Protein AF-A0A1M6AFE8-F1 (afdb_monomer)

Mean predicted aligned error: 7.97 Å

Structure (mmCIF, N/CA/C/O backbone):
data_AF-A0A1M6AFE8-F1
#
_entry.id   AF-A0A1M6AFE8-F1
#
loop_
_atom_site.group_PDB
_atom_site.id
_atom_site.type_symbol
_atom_site.label_atom_id
_atom_site.label_alt_id
_atom_site.label_comp_id
_atom_site.label_asym_id
_atom_site.label_entity_id
_atom_site.label_seq_id
_atom_site.pdbx_PDB_ins_code
_atom_site.Cartn_x
_atom_site.Cartn_y
_atom_site.Cartn_z
_atom_site.occupancy
_atom_site.B_iso_or_equiv
_atom_site.auth_seq_id
_atom_site.auth_comp_id
_atom_site.auth_asym_id
_atom_site.auth_atom_id
_atom_site.pdbx_PDB_model_num
ATOM 1 N N . MET A 1 1 ? -37.118 0.319 60.648 1.00 42.59 1 MET A N 1
ATOM 2 C CA . MET A 1 1 ? -35.672 0.199 60.339 1.00 42.59 1 MET A CA 1
ATOM 3 C C . MET A 1 1 ? -35.499 0.005 58.841 1.00 42.59 1 MET A C 1
ATOM 5 O O . MET A 1 1 ? -35.731 -1.090 58.353 1.00 42.59 1 MET A O 1
ATOM 9 N N . TRP A 1 2 ? -35.153 1.056 58.098 1.00 57.31 2 TRP A N 1
ATOM 10 C CA . TRP A 1 2 ? -34.863 0.962 56.662 1.00 57.31 2 TRP A CA 1
ATOM 11 C C . TRP A 1 2 ? -33.355 1.117 56.459 1.00 57.31 2 TRP A C 1
ATOM 13 O O . TRP A 1 2 ? -32.793 2.176 56.737 1.00 57.31 2 TRP A O 1
ATOM 23 N N . LYS A 1 3 ? -32.680 0.043 56.031 1.00 59.50 3 LYS A N 1
ATOM 24 C CA . LYS A 1 3 ? -31.259 0.081 55.667 1.00 59.50 3 LYS A CA 1
ATOM 25 C C . LYS A 1 3 ? -31.124 0.874 54.366 1.00 59.50 3 LYS A C 1
ATOM 27 O O . LYS A 1 3 ? -31.539 0.404 53.311 1.00 59.50 3 LYS A O 1
ATOM 32 N N . LYS A 1 4 ? -30.550 2.078 54.445 1.00 61.56 4 LYS A N 1
ATOM 33 C CA . LYS A 1 4 ? -30.118 2.844 53.270 1.00 61.56 4 LYS A CA 1
ATOM 34 C C . LYS A 1 4 ? -29.097 2.008 52.498 1.00 61.56 4 LYS A C 1
ATOM 36 O O . LYS A 1 4 ? -27.994 1.769 52.982 1.00 61.56 4 LYS A O 1
ATOM 41 N N . ILE A 1 5 ? -29.489 1.568 51.308 1.00 63.12 5 ILE A N 1
ATOM 42 C CA . ILE A 1 5 ? -28.596 0.975 50.318 1.00 63.12 5 ILE A CA 1
ATOM 43 C C . ILE A 1 5 ? -27.608 2.074 49.929 1.00 63.12 5 ILE A C 1
ATOM 45 O O . ILE A 1 5 ? -27.985 3.086 49.338 1.00 63.12 5 ILE A O 1
ATOM 49 N N . ILE A 1 6 ? -26.351 1.913 50.331 1.00 62.84 6 ILE A N 1
ATOM 50 C CA . ILE A 1 6 ? -25.254 2.785 49.923 1.00 62.84 6 ILE A CA 1
ATOM 51 C C . ILE A 1 6 ? -25.155 2.668 48.397 1.00 62.84 6 ILE A C 1
ATOM 53 O O . ILE A 1 6 ? -24.728 1.639 47.877 1.00 62.84 6 ILE A O 1
ATOM 57 N N . ARG A 1 7 ? -25.594 3.701 47.667 1.00 62.06 7 ARG A N 1
ATOM 58 C CA . ARG A 1 7 ? -25.403 3.814 46.214 1.00 62.06 7 ARG A CA 1
ATOM 59 C C . ARG A 1 7 ? -23.905 3.992 45.961 1.00 62.06 7 ARG A C 1
ATOM 61 O O . ARG A 1 7 ? -23.375 5.097 46.022 1.00 62.06 7 ARG A O 1
ATOM 68 N N . SER A 1 8 ? -23.210 2.879 45.750 1.00 59.91 8 SER A N 1
ATOM 69 C CA . SER A 1 8 ? -21.788 2.868 45.423 1.00 59.91 8 SER A CA 1
ATOM 70 C C . SER A 1 8 ? -21.595 3.363 43.987 1.00 59.91 8 SER A C 1
ATOM 72 O O . SER A 1 8 ? -21.754 2.612 43.033 1.00 59.91 8 SER A O 1
ATOM 74 N N . GLN A 1 9 ? -21.248 4.641 43.830 1.00 65.56 9 GLN A N 1
ATOM 75 C CA . GLN A 1 9 ? -20.835 5.249 42.554 1.00 65.56 9 GLN A CA 1
ATOM 76 C C . GLN A 1 9 ? -19.439 4.771 42.095 1.00 65.56 9 GLN A C 1
ATOM 78 O O . GLN A 1 9 ? -18.996 5.097 40.999 1.00 65.56 9 GLN A O 1
ATOM 83 N N . LYS A 1 10 ? -18.735 3.970 42.912 1.00 66.75 10 LYS A N 1
ATOM 84 C CA . LYS A 1 10 ? -17.322 3.603 42.710 1.00 66.75 10 LYS A CA 1
ATOM 85 C C . LYS A 1 10 ? -17.053 2.679 41.510 1.00 66.75 10 LYS A C 1
ATOM 87 O O . LYS A 1 10 ? -15.894 2.473 41.178 1.00 66.75 10 LYS A O 1
ATOM 92 N N . GLY A 1 11 ? -18.090 2.139 40.867 1.00 78.19 11 GLY A N 1
ATOM 93 C CA . GLY A 1 11 ? -17.968 1.321 39.651 1.00 78.19 11 GLY A CA 1
ATOM 94 C C . GLY A 1 11 ? -18.569 1.955 38.394 1.00 78.19 11 GLY A C 1
ATOM 95 O O . GLY A 1 11 ? -18.377 1.421 37.309 1.00 78.19 11 GLY A O 1
ATOM 96 N N . GLN A 1 12 ? -19.280 3.083 38.511 1.00 85.69 12 GLN A N 1
ATOM 97 C CA . GLN A 1 12 ? -20.013 3.662 37.381 1.00 85.69 12 GLN A CA 1
ATOM 98 C C . GLN A 1 12 ? -19.061 4.142 36.276 1.00 85.69 12 GLN A C 1
ATOM 100 O O . GLN A 1 12 ? -19.239 3.775 35.119 1.00 85.69 12 GLN A O 1
ATOM 105 N N . ALA A 1 13 ? -17.989 4.849 36.646 1.00 87.75 13 ALA A N 1
ATOM 106 C CA . ALA A 1 13 ? -16.971 5.305 35.697 1.00 87.75 13 ALA A CA 1
ATOM 107 C C . ALA A 1 13 ? -16.264 4.144 34.966 1.00 87.75 13 ALA A C 1
ATOM 109 O O . ALA A 1 13 ? -15.895 4.273 33.803 1.00 87.75 13 ALA A O 1
ATOM 110 N N . MET A 1 14 ? -16.105 2.989 35.627 1.00 90.81 14 MET A N 1
ATOM 111 C CA . MET A 1 14 ? -15.513 1.795 35.011 1.00 90.81 14 MET A CA 1
ATOM 112 C C . MET A 1 14 ? -16.426 1.212 33.927 1.00 90.81 14 MET A C 1
ATOM 114 O O . MET A 1 14 ? -15.944 0.806 32.874 1.00 90.81 14 MET A O 1
ATOM 118 N N . VAL A 1 15 ? -17.740 1.200 34.169 1.00 91.00 15 VAL A N 1
ATOM 119 C CA . VAL A 1 15 ? -18.737 0.724 33.199 1.00 91.00 15 VAL A CA 1
ATOM 120 C C . VAL A 1 15 ? -18.870 1.695 32.026 1.00 91.00 15 VAL A C 1
ATOM 122 O O . VAL A 1 15 ? -18.900 1.256 30.882 1.00 91.00 15 VAL A O 1
ATOM 125 N N . GLU A 1 16 ? -18.891 3.004 32.285 1.00 91.69 16 GLU A N 1
ATOM 126 C CA . GLU A 1 16 ? -18.918 4.026 31.229 1.00 91.69 16 GLU A CA 1
ATOM 127 C C . GLU A 1 16 ? -17.695 3.912 30.306 1.00 91.69 16 GLU A C 1
ATOM 129 O O . GLU A 1 16 ? -17.842 3.891 29.084 1.00 91.69 16 GLU A O 1
ATOM 134 N N . LEU A 1 17 ? -16.496 3.736 30.875 1.00 93.50 17 LEU A N 1
ATOM 135 C CA . LEU A 1 17 ? -15.285 3.494 30.092 1.00 93.50 17 LEU A CA 1
ATOM 136 C C . LEU A 1 17 ? -15.370 2.185 29.300 1.00 93.50 17 LEU A C 1
ATOM 138 O O . LEU A 1 17 ? -15.020 2.173 28.125 1.00 93.50 17 LEU A O 1
ATOM 142 N N . ALA A 1 18 ? -15.853 1.097 29.904 1.00 93.94 18 ALA A N 1
ATOM 143 C CA . ALA A 1 18 ? -15.969 -0.196 29.230 1.00 93.94 18 ALA A CA 1
ATOM 144 C C . ALA A 1 18 ? -16.910 -0.159 28.014 1.00 93.94 18 ALA A C 1
ATOM 146 O O . ALA A 1 18 ? -16.690 -0.897 27.058 1.00 93.94 18 ALA A O 1
ATOM 147 N N . LEU A 1 19 ? -17.929 0.707 28.025 1.00 93.88 19 LEU A N 1
ATOM 148 C CA . LEU A 1 19 ? -18.839 0.902 26.893 1.00 93.88 19 LEU A CA 1
ATOM 149 C C . LEU A 1 19 ? -18.242 1.791 25.793 1.00 93.88 19 LEU A C 1
ATOM 151 O O . LEU A 1 19 ? -18.518 1.570 24.616 1.00 93.88 19 LEU A O 1
ATOM 155 N N . LEU A 1 20 ? -17.419 2.779 26.155 1.00 95.81 20 LEU A N 1
ATOM 156 C CA . LEU A 1 20 ? -16.749 3.664 25.193 1.00 95.81 20 LEU A CA 1
ATOM 157 C C . LEU A 1 20 ? -15.496 3.035 24.575 1.00 95.81 20 LEU A C 1
ATOM 159 O O . LEU A 1 20 ? -15.153 3.338 23.432 1.00 95.81 20 LEU A O 1
ATOM 163 N N . LEU A 1 21 ? -14.817 2.154 25.311 1.00 94.56 21 LEU A N 1
ATOM 164 C CA . LEU A 1 21 ? -13.554 1.547 24.903 1.00 94.56 21 LEU A CA 1
ATOM 165 C C . LEU A 1 21 ? -13.633 0.837 23.536 1.00 94.56 21 LEU A C 1
ATOM 167 O O . LEU A 1 21 ? -12.742 1.079 22.727 1.00 94.56 21 LEU A O 1
ATOM 171 N N . PRO A 1 22 ? -14.669 0.040 23.201 1.00 90.81 22 PRO A N 1
ATOM 172 C CA . PRO A 1 22 ? -14.781 -0.583 21.881 1.00 90.81 22 PRO A CA 1
ATOM 173 C C . PRO A 1 22 ? -14.853 0.438 20.741 1.00 90.81 22 PRO A C 1
ATOM 175 O O . PRO A 1 22 ? -14.206 0.255 19.715 1.00 90.81 22 PRO A O 1
ATOM 178 N N . VAL A 1 23 ? -15.592 1.537 20.931 1.00 92.44 23 VAL A N 1
ATOM 179 C CA . VAL A 1 23 ? -15.701 2.617 19.935 1.00 92.44 23 VAL A CA 1
ATOM 180 C C . VAL A 1 23 ? -14.360 3.327 19.774 1.00 92.44 23 VAL A C 1
ATOM 182 O O . VAL A 1 23 ? -13.922 3.585 18.656 1.00 92.44 23 VAL A O 1
ATOM 185 N N . LEU A 1 24 ? -13.671 3.593 20.885 1.00 94.31 24 LEU A N 1
ATOM 186 C CA . LEU A 1 24 ? -12.340 4.186 20.860 1.00 94.31 24 LEU A CA 1
ATOM 187 C C . LEU A 1 24 ? -11.337 3.281 20.126 1.00 94.31 24 LEU A C 1
ATOM 189 O O . LEU A 1 24 ? -10.603 3.760 19.267 1.00 94.31 24 LEU A O 1
ATOM 193 N N . LEU A 1 25 ? -11.339 1.976 20.411 1.00 92.25 25 LEU A N 1
ATOM 194 C CA . LEU A 1 25 ? -10.472 0.999 19.746 1.00 92.25 25 LEU A CA 1
ATOM 195 C C . LEU A 1 25 ? -10.772 0.875 18.249 1.00 92.25 25 LEU A C 1
ATOM 197 O O . LEU A 1 25 ? -9.838 0.749 17.464 1.00 92.25 25 LEU A O 1
ATOM 201 N N . LEU A 1 26 ? -12.042 0.962 17.845 1.00 90.31 26 LEU A N 1
ATOM 202 C CA . LEU A 1 26 ? -12.433 1.005 16.435 1.00 90.31 26 LEU A CA 1
ATOM 203 C C . LEU A 1 26 ? -11.854 2.227 15.719 1.00 90.31 26 LEU A C 1
ATOM 205 O O . LEU A 1 26 ? -11.282 2.092 14.641 1.00 90.31 26 LEU A O 1
ATOM 209 N N . ILE A 1 27 ? -11.966 3.408 16.330 1.00 93.25 27 ILE A N 1
ATOM 210 C CA . ILE A 1 27 ? -11.437 4.650 15.755 1.00 93.25 27 ILE A CA 1
ATOM 211 C C . ILE A 1 27 ? -9.910 4.585 15.659 1.00 93.25 27 ILE A C 1
ATOM 213 O O . ILE A 1 27 ? -9.356 4.869 14.598 1.00 93.25 27 ILE A O 1
ATOM 217 N N . LEU A 1 28 ? -9.221 4.174 16.731 1.00 94.50 28 LEU A N 1
ATOM 218 C CA . LEU A 1 28 ? -7.766 4.008 16.700 1.00 94.50 28 LEU A CA 1
ATOM 219 C C . LEU A 1 28 ? -7.336 2.974 15.658 1.00 94.50 28 LEU A C 1
ATOM 221 O O . LEU A 1 28 ? -6.400 3.231 14.905 1.00 94.50 28 LEU A O 1
ATOM 225 N N . GLY A 1 29 ? -8.023 1.833 15.590 1.00 92.56 29 GLY A N 1
ATOM 226 C CA . GLY A 1 29 ? -7.741 0.800 14.603 1.00 92.56 29 GLY A CA 1
ATOM 227 C C . GLY A 1 29 ? -7.887 1.320 13.176 1.00 92.56 29 GLY A C 1
ATOM 228 O O . GLY A 1 29 ? -6.991 1.119 12.363 1.00 92.56 29 GLY A O 1
ATOM 229 N N . GLY A 1 30 ? -8.961 2.062 12.891 1.00 91.44 30 GLY A N 1
ATOM 230 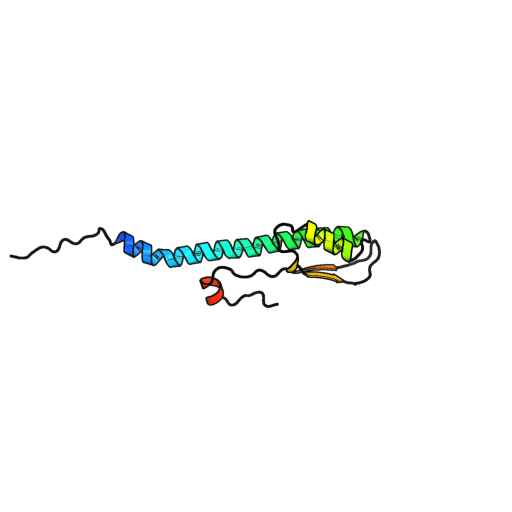C CA . GLY A 1 30 ? -9.180 2.673 11.580 1.00 91.44 30 GLY A CA 1
ATOM 231 C C . GLY A 1 30 ? -8.085 3.669 11.200 1.00 91.44 30 GLY A C 1
ATOM 232 O O . GLY A 1 30 ? -7.613 3.656 10.067 1.00 91.44 30 GLY A O 1
ATOM 233 N N . ILE A 1 31 ? -7.627 4.489 12.152 1.00 95.00 31 ILE A N 1
ATOM 234 C CA . ILE A 1 31 ? -6.518 5.430 11.930 1.00 95.00 31 ILE A CA 1
ATOM 235 C C . ILE A 1 31 ? -5.216 4.681 11.617 1.00 95.00 31 ILE A C 1
ATOM 237 O O . ILE A 1 31 ? -4.493 5.071 10.702 1.00 95.00 31 ILE A O 1
ATOM 241 N N . ILE A 1 32 ? -4.917 3.610 12.358 1.00 94.19 32 ILE A N 1
ATOM 242 C CA . ILE A 1 32 ? -3.711 2.800 12.148 1.00 94.19 32 ILE A CA 1
ATOM 243 C C . ILE A 1 32 ? -3.749 2.132 10.771 1.00 94.19 32 ILE A C 1
ATOM 245 O O . ILE A 1 32 ? -2.774 2.216 10.027 1.00 94.19 32 ILE A O 1
ATOM 249 N N . GLU A 1 33 ? -4.872 1.513 10.415 1.00 92.25 33 GLU A N 1
ATOM 250 C CA . GLU A 1 33 ? -5.027 0.797 9.148 1.00 92.25 33 GLU A CA 1
ATOM 251 C C . GLU A 1 33 ? -4.954 1.751 7.951 1.00 92.25 33 GLU A C 1
ATOM 253 O O . GLU A 1 33 ? -4.197 1.525 7.008 1.00 92.25 33 GLU A O 1
ATOM 258 N N . PHE A 1 34 ? -5.632 2.898 8.039 1.00 92.44 34 PHE A N 1
ATOM 259 C CA . PHE A 1 34 ? -5.506 3.956 7.040 1.00 92.44 34 PHE A CA 1
ATOM 260 C C . PHE A 1 34 ? -4.059 4.444 6.907 1.00 92.44 34 PHE A C 1
ATOM 262 O O . PHE A 1 34 ? -3.569 4.634 5.795 1.00 92.44 34 PHE A O 1
ATOM 269 N N . GLY A 1 35 ? -3.352 4.609 8.028 1.00 94.94 35 GLY A N 1
ATOM 270 C CA . GLY A 1 35 ? -1.941 4.982 8.031 1.00 94.94 35 GLY A CA 1
ATOM 271 C C . GLY A 1 35 ? -1.063 3.980 7.278 1.00 94.94 35 GLY A C 1
ATOM 272 O O . GLY A 1 35 ? -0.185 4.398 6.523 1.00 94.94 35 GLY A O 1
ATOM 273 N N . ARG A 1 36 ? -1.321 2.674 7.423 1.00 93.81 36 ARG A N 1
ATOM 274 C CA . ARG A 1 36 ? -0.599 1.615 6.695 1.00 93.81 36 ARG A CA 1
ATOM 275 C C . ARG A 1 36 ? -0.860 1.676 5.193 1.00 93.81 36 ARG A C 1
ATOM 277 O O . ARG A 1 36 ? 0.097 1.676 4.421 1.00 93.81 36 ARG A O 1
ATOM 284 N N . ILE A 1 37 ? -2.126 1.797 4.792 1.00 93.88 37 ILE A N 1
ATOM 285 C CA . ILE A 1 37 ? -2.523 1.916 3.381 1.00 93.88 37 ILE A CA 1
ATOM 286 C C . ILE A 1 37 ? -1.885 3.161 2.755 1.00 93.88 37 ILE A C 1
ATOM 288 O O . ILE A 1 37 ? -1.259 3.093 1.698 1.00 93.88 37 ILE A O 1
ATOM 292 N N . PHE A 1 38 ? -1.990 4.306 3.432 1.00 96.06 38 PHE A N 1
ATOM 293 C CA . PHE A 1 38 ? -1.443 5.564 2.938 1.00 96.06 38 PHE A CA 1
ATOM 294 C C . PHE A 1 38 ? 0.087 5.538 2.852 1.00 96.06 38 PHE A C 1
ATOM 296 O O . PHE A 1 38 ? 0.661 6.027 1.880 1.00 96.06 38 PHE A O 1
ATOM 303 N N . HIS A 1 39 ? 0.759 4.927 3.830 1.00 96.50 39 HIS A N 1
ATOM 304 C CA . HIS A 1 39 ? 2.202 4.718 3.778 1.00 96.50 39 HIS A CA 1
ATOM 305 C C . HIS A 1 39 ? 2.604 3.872 2.562 1.00 96.50 39 HIS A C 1
ATOM 307 O O . HIS A 1 39 ? 3.481 4.292 1.808 1.00 96.50 39 HIS A O 1
ATOM 313 N N . ALA A 1 40 ? 1.945 2.731 2.328 1.00 96.44 40 ALA A N 1
ATOM 314 C CA . ALA A 1 40 ? 2.220 1.893 1.160 1.00 96.44 40 ALA A CA 1
ATOM 315 C C . ALA A 1 40 ? 2.021 2.669 -0.150 1.00 96.44 40 ALA A C 1
ATOM 317 O O . ALA A 1 40 ? 2.907 2.660 -1.002 1.00 96.44 40 ALA A O 1
ATOM 318 N N . TYR A 1 41 ? 0.928 3.433 -0.261 1.00 96.44 41 TYR A N 1
ATOM 319 C CA . TYR A 1 41 ? 0.649 4.296 -1.411 1.00 96.44 41 TYR A CA 1
ATOM 320 C C . TYR A 1 41 ? 1.777 5.305 -1.693 1.00 96.44 41 TYR A C 1
ATOM 322 O O . TYR A 1 41 ? 2.205 5.462 -2.840 1.00 96.44 41 TYR A O 1
ATOM 330 N N . LEU A 1 42 ? 2.296 5.978 -0.660 1.00 97.88 42 LEU A N 1
ATOM 331 C CA . LEU A 1 42 ? 3.412 6.917 -0.818 1.00 97.88 42 LEU A CA 1
ATOM 332 C C . LEU A 1 42 ? 4.689 6.215 -1.294 1.00 97.88 42 LEU A C 1
ATOM 334 O O . LEU A 1 42 ? 5.382 6.735 -2.173 1.00 97.88 42 LEU A O 1
ATOM 338 N N . VAL A 1 43 ? 4.985 5.037 -0.739 1.00 98.00 43 VAL A N 1
ATOM 339 C CA . VAL A 1 43 ? 6.182 4.266 -1.088 1.00 98.00 43 VAL A CA 1
ATOM 340 C C . VAL A 1 43 ? 6.117 3.777 -2.535 1.00 98.00 43 VAL A C 1
ATOM 342 O O . VAL A 1 43 ? 7.042 4.062 -3.294 1.00 98.00 43 VAL A O 1
ATOM 345 N N . ILE A 1 44 ? 5.022 3.136 -2.965 1.00 97.31 44 ILE A N 1
ATOM 346 C CA . ILE A 1 44 ? 4.893 2.649 -4.352 1.00 97.31 44 ILE A CA 1
ATOM 347 C C . ILE A 1 44 ? 4.855 3.796 -5.368 1.00 97.31 44 ILE A C 1
ATOM 349 O O . ILE A 1 44 ? 5.403 3.665 -6.461 1.00 97.31 44 ILE A O 1
ATOM 353 N N . THR A 1 45 ? 4.296 4.956 -5.002 1.00 97.75 45 THR A N 1
ATOM 354 C CA . THR A 1 45 ? 4.324 6.159 -5.851 1.00 97.75 45 THR A CA 1
ATOM 355 C C . THR A 1 45 ? 5.759 6.647 -6.056 1.00 97.75 45 THR A C 1
ATOM 357 O O . THR A 1 45 ? 6.158 6.979 -7.174 1.00 97.75 45 THR A O 1
ATOM 360 N N . GLY A 1 46 ? 6.558 6.688 -4.986 1.00 97.69 46 GLY A N 1
ATOM 361 C CA . GLY A 1 46 ? 7.977 7.035 -5.063 1.00 97.69 46 GLY A CA 1
ATOM 362 C C . GLY A 1 46 ? 8.776 6.018 -5.879 1.00 97.69 46 GLY A C 1
ATOM 363 O O . GLY A 1 46 ? 9.519 6.402 -6.783 1.00 97.69 46 GLY A O 1
ATOM 364 N N . ALA A 1 47 ? 8.567 4.729 -5.611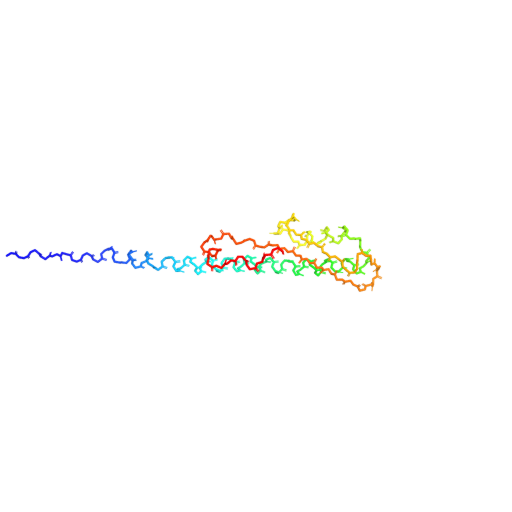 1.00 97.69 47 ALA A N 1
ATOM 365 C CA . ALA A 1 47 ? 9.247 3.637 -6.292 1.00 97.69 47 ALA A CA 1
ATOM 366 C C . ALA A 1 47 ? 8.924 3.600 -7.796 1.00 97.69 47 ALA A C 1
ATOM 368 O O . ALA A 1 47 ? 9.839 3.469 -8.604 1.00 97.69 47 ALA A O 1
ATOM 369 N N . SER A 1 48 ? 7.666 3.837 -8.188 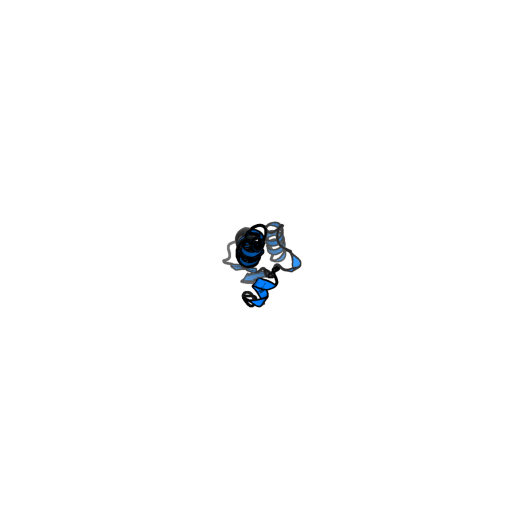1.00 97.19 48 SER A N 1
ATOM 370 C CA . SER A 1 48 ? 7.252 3.941 -9.599 1.00 97.19 48 SER A CA 1
ATOM 371 C C . SER A 1 48 ? 7.988 5.064 -10.332 1.00 97.19 48 SER A C 1
ATOM 373 O O . SER A 1 48 ? 8.461 4.883 -11.453 1.00 97.19 48 SER A O 1
ATOM 375 N N . ARG A 1 49 ? 8.131 6.236 -9.695 1.00 97.31 49 ARG A N 1
ATOM 376 C CA . ARG A 1 49 ? 8.854 7.381 -10.278 1.00 97.31 49 ARG A CA 1
ATOM 377 C C . ARG A 1 49 ? 10.333 7.077 -10.465 1.00 97.31 49 ARG A C 1
ATOM 3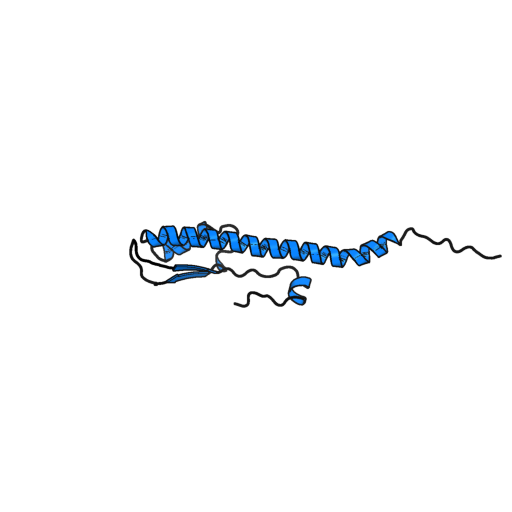79 O O . ARG A 1 49 ? 10.909 7.460 -11.482 1.00 97.31 49 ARG A O 1
ATOM 386 N N . GLU A 1 50 ? 10.943 6.408 -9.494 1.00 97.38 50 GLU A N 1
ATOM 387 C CA . GLU A 1 50 ? 12.347 6.023 -9.582 1.00 97.38 50 GLU A CA 1
ATOM 388 C C . GLU A 1 50 ? 12.565 4.924 -10.630 1.00 97.38 50 GLU A C 1
ATOM 390 O O . GLU A 1 50 ? 13.514 5.015 -11.407 1.00 97.38 50 GLU A O 1
ATOM 395 N N . GLY A 1 51 ? 11.642 3.962 -10.729 1.00 96.31 51 GLY A N 1
ATOM 396 C CA . GLY A 1 51 ? 11.607 2.963 -11.794 1.00 96.31 51 GLY A CA 1
ATOM 397 C C . GLY A 1 51 ? 11.512 3.604 -13.179 1.00 96.31 51 GLY A C 1
ATOM 398 O O . GLY A 1 51 ? 12.340 3.333 -14.043 1.00 96.31 51 GLY A O 1
ATOM 399 N N . ALA A 1 52 ? 10.584 4.545 -13.374 1.00 95.81 52 ALA A N 1
ATOM 400 C CA . ALA A 1 52 ? 10.446 5.276 -14.635 1.00 95.81 52 ALA A CA 1
ATOM 401 C C . ALA A 1 52 ? 11.711 6.077 -14.994 1.00 95.81 52 ALA A C 1
ATOM 403 O O . ALA A 1 52 ? 12.111 6.130 -16.158 1.00 95.81 52 ALA A O 1
ATOM 404 N N . ARG A 1 53 ? 12.382 6.673 -13.997 1.00 95.38 53 ARG A N 1
ATOM 405 C CA . ARG A 1 53 ? 13.630 7.426 -14.194 1.00 95.38 53 ARG A CA 1
ATOM 406 C C . ARG A 1 53 ? 14.747 6.547 -14.751 1.00 95.38 53 ARG A C 1
ATOM 408 O O . ARG A 1 53 ? 15.489 7.005 -15.618 1.00 95.38 53 ARG A O 1
ATOM 415 N N . VAL A 1 54 ? 14.897 5.325 -14.240 1.00 95.88 54 VAL A N 1
ATOM 416 C CA . VAL A 1 54 ? 15.926 4.397 -14.734 1.00 95.88 54 VAL A CA 1
ATOM 417 C C . VAL A 1 54 ? 15.502 3.715 -16.036 1.00 95.88 54 VAL A C 1
ATOM 419 O O . VAL A 1 54 ? 16.317 3.567 -16.941 1.00 95.88 54 VAL A O 1
ATOM 422 N N . ALA A 1 55 ? 14.217 3.418 -16.206 1.00 95.50 55 ALA A N 1
ATOM 423 C CA . ALA A 1 55 ? 13.703 2.845 -17.442 1.00 95.50 55 ALA A CA 1
ATOM 424 C C . ALA A 1 55 ? 13.926 3.789 -18.640 1.00 95.50 55 ALA A C 1
ATOM 426 O O . ALA A 1 55 ? 14.438 3.366 -19.674 1.00 95.50 55 ALA A O 1
ATOM 427 N N . VAL A 1 56 ? 13.661 5.098 -18.493 1.00 94.81 56 VAL A N 1
ATOM 428 C CA . VAL A 1 56 ? 13.784 6.057 -19.613 1.00 94.81 56 VAL A CA 1
ATOM 429 C C . VAL A 1 56 ? 15.227 6.244 -20.099 1.00 94.81 56 VAL A C 1
ATOM 431 O O . VAL A 1 56 ? 15.456 6.648 -21.242 1.00 94.81 56 VAL A O 1
ATOM 434 N N . VAL A 1 57 ? 16.224 5.954 -19.252 1.00 94.44 57 VAL A N 1
ATOM 435 C CA . VAL A 1 57 ? 17.641 5.990 -19.654 1.00 94.44 57 VAL A CA 1
ATOM 436 C C . VAL A 1 57 ? 18.094 4.704 -20.356 1.00 94.44 57 VAL A C 1
ATOM 438 O O . VAL A 1 57 ? 19.235 4.655 -20.817 1.00 94.44 57 VAL A O 1
ATOM 441 N N . GLY A 1 58 ? 17.190 3.734 -20.528 1.00 91.75 58 GLY A N 1
ATOM 442 C CA . GLY A 1 58 ? 17.417 2.478 -21.242 1.00 91.75 58 GLY A CA 1
ATOM 443 C C . GLY A 1 58 ? 17.866 1.326 -20.345 1.00 91.75 58 GLY A C 1
ATOM 444 O O . GLY A 1 58 ? 18.554 0.432 -20.830 1.00 91.75 58 GLY A O 1
ATOM 445 N N . GLU A 1 59 ? 17.539 1.363 -19.051 1.00 95.00 59 GLU A N 1
ATOM 446 C CA . GLU A 1 59 ? 17.824 0.251 -18.139 1.00 95.00 59 GLU A CA 1
ATOM 447 C C . GLU A 1 59 ? 17.005 -0.991 -18.506 1.00 95.00 59 GLU A C 1
ATOM 449 O O . GLU A 1 59 ? 15.901 -0.871 -19.025 1.00 95.00 59 GLU A O 1
ATOM 454 N N . THR A 1 60 ? 17.518 -2.186 -18.223 1.00 93.62 60 THR A N 1
ATOM 455 C CA . THR A 1 60 ? 16.784 -3.443 -18.456 1.00 93.62 60 THR A CA 1
ATOM 456 C C . THR A 1 60 ? 15.587 -3.601 -17.519 1.00 93.62 60 THR A C 1
ATOM 458 O O . THR A 1 60 ? 15.569 -3.017 -16.437 1.00 93.62 60 THR A O 1
ATOM 461 N N . TYR A 1 61 ? 14.612 -4.437 -17.890 1.00 91.94 61 TYR A N 1
ATOM 462 C CA . TYR A 1 61 ? 13.466 -4.758 -17.030 1.00 91.94 61 TYR A CA 1
ATOM 463 C C . TYR A 1 61 ? 13.899 -5.188 -15.617 1.00 91.94 61 TYR A C 1
ATOM 465 O O . TYR A 1 61 ? 13.414 -4.644 -14.625 1.00 91.94 61 TYR A O 1
ATOM 473 N N . ASP A 1 62 ? 14.870 -6.103 -15.523 1.00 93.69 62 ASP A N 1
ATOM 474 C CA . ASP A 1 62 ? 15.391 -6.588 -14.241 1.00 93.69 62 ASP A CA 1
ATOM 475 C C . ASP A 1 62 ? 16.055 -5.469 -13.430 1.00 93.69 62 ASP A C 1
ATOM 477 O O . ASP A 1 62 ? 15.821 -5.358 -12.225 1.00 93.69 62 ASP A O 1
ATOM 481 N N . GLY A 1 63 ? 16.817 -4.588 -14.087 1.00 94.69 63 GLY A N 1
ATOM 482 C CA . GLY A 1 63 ? 17.431 -3.427 -13.441 1.00 94.69 63 GLY A CA 1
ATOM 483 C C . GLY A 1 63 ? 16.402 -2.406 -12.944 1.00 94.69 63 GLY A C 1
ATOM 484 O O . GLY A 1 63 ? 16.548 -1.849 -11.853 1.00 94.69 63 GLY A O 1
ATOM 485 N N . VAL A 1 64 ? 15.313 -2.192 -13.692 1.00 95.62 64 VAL A N 1
ATOM 486 C CA . VAL A 1 64 ? 14.190 -1.359 -13.237 1.00 95.62 64 VAL A CA 1
ATOM 487 C C . VAL A 1 64 ? 13.526 -1.993 -12.018 1.00 95.62 64 VAL A C 1
ATOM 489 O O . VAL A 1 64 ? 13.310 -1.304 -11.020 1.00 95.62 64 VAL A O 1
ATOM 492 N N . ARG A 1 65 ? 13.248 -3.301 -12.059 1.00 95.06 65 ARG A N 1
ATOM 493 C CA . ARG A 1 65 ? 12.633 -4.036 -10.947 1.00 95.06 65 ARG A CA 1
ATOM 494 C C . ARG A 1 65 ? 13.487 -3.969 -9.682 1.00 95.06 65 ARG A C 1
ATOM 496 O O . ARG A 1 65 ? 12.969 -3.634 -8.618 1.00 95.06 65 ARG A O 1
ATOM 503 N N . GLU A 1 66 ? 14.790 -4.220 -9.790 1.00 96.06 66 GLU A N 1
ATOM 504 C CA . GLU A 1 66 ? 15.728 -4.092 -8.669 1.00 96.06 66 GLU A CA 1
ATOM 505 C C . GLU A 1 66 ? 15.684 -2.681 -8.077 1.00 96.06 66 GLU A C 1
ATOM 507 O O . GLU A 1 66 ? 15.627 -2.504 -6.858 1.00 96.06 66 GLU A O 1
ATOM 512 N N . LYS A 1 67 ? 15.637 -1.658 -8.937 1.00 97.00 67 LYS A N 1
ATOM 513 C CA . LYS A 1 67 ? 15.592 -0.271 -8.490 1.00 97.00 67 LYS A CA 1
ATOM 514 C C . LYS A 1 67 ? 14.287 0.087 -7.782 1.00 97.00 67 LYS A C 1
ATOM 516 O O . LYS A 1 67 ? 14.324 0.813 -6.783 1.00 97.00 67 LYS A O 1
ATOM 521 N N . VAL A 1 68 ? 13.154 -0.408 -8.278 1.00 97.62 68 VAL A N 1
ATOM 522 C CA . VAL A 1 68 ? 11.841 -0.241 -7.641 1.00 97.62 68 VAL A CA 1
ATOM 523 C C . VAL A 1 68 ? 11.857 -0.867 -6.245 1.00 97.62 68 VAL A C 1
ATOM 525 O O . VAL A 1 68 ? 11.527 -0.183 -5.278 1.00 97.62 68 VAL A O 1
ATOM 528 N N . ILE A 1 69 ? 12.337 -2.108 -6.115 1.00 96.56 69 ILE A N 1
ATOM 529 C CA . ILE A 1 69 ? 12.439 -2.816 -4.828 1.00 96.56 69 ILE A CA 1
ATOM 530 C C . ILE A 1 69 ? 13.372 -2.075 -3.863 1.00 96.56 69 ILE A C 1
ATOM 532 O O . ILE A 1 69 ? 13.008 -1.814 -2.717 1.00 96.56 69 ILE A O 1
ATOM 536 N N . ALA A 1 70 ? 14.547 -1.645 -4.330 1.00 97.25 70 ALA A N 1
ATOM 537 C CA . ALA A 1 70 ? 15.493 -0.871 -3.524 1.00 97.25 70 ALA A CA 1
ATOM 538 C C . ALA A 1 70 ? 14.925 0.482 -3.049 1.00 97.25 70 ALA A C 1
ATOM 540 O O . ALA A 1 70 ? 15.404 1.047 -2.065 1.00 97.25 70 ALA A O 1
ATOM 541 N N . SER A 1 71 ? 13.909 1.007 -3.740 1.00 97.19 71 SER A N 1
ATOM 542 C CA . SER A 1 71 ? 13.221 2.255 -3.388 1.00 97.19 71 SER A CA 1
ATOM 543 C C . SER A 1 71 ? 12.043 2.047 -2.429 1.00 97.19 71 SER A C 1
ATOM 545 O O . SER A 1 71 ? 11.481 3.028 -1.943 1.00 97.19 71 SER A O 1
ATOM 547 N N . ALA A 1 72 ? 11.690 0.795 -2.124 1.00 97.31 72 ALA A N 1
ATOM 548 C CA . ALA A 1 72 ? 10.576 0.416 -1.260 1.00 97.31 72 ALA A CA 1
ATOM 549 C C . ALA A 1 72 ? 10.996 -0.511 -0.092 1.00 97.31 72 ALA A C 1
ATOM 551 O O . ALA A 1 72 ? 10.335 -1.517 0.151 1.00 97.31 72 ALA A O 1
ATOM 552 N N . PRO A 1 73 ? 12.049 -0.191 0.691 1.00 96.25 73 PRO A N 1
ATOM 553 C CA . PRO A 1 73 ? 12.606 -1.110 1.696 1.00 96.25 73 PRO A CA 1
ATOM 554 C C . PRO A 1 73 ? 11.680 -1.387 2.890 1.00 96.25 73 PRO A C 1
ATOM 556 O O . PRO A 1 73 ? 11.958 -2.267 3.699 1.00 96.25 73 PRO A O 1
ATOM 559 N N . SER A 1 74 ? 10.621 -0.594 3.056 1.00 95.81 74 SER A N 1
ATOM 560 C CA . SER A 1 74 ? 9.626 -0.754 4.117 1.00 95.81 74 SER A CA 1
ATOM 561 C C . SER A 1 74 ? 8.459 -1.667 3.725 1.00 95.81 74 SER A C 1
ATOM 563 O O . SER A 1 74 ? 7.591 -1.910 4.563 1.00 95.81 74 SER A O 1
ATOM 565 N N . LEU A 1 75 ? 8.421 -2.139 2.475 1.00 95.12 75 LEU A N 1
ATOM 566 C CA . LEU A 1 75 ? 7.418 -3.065 1.955 1.00 95.12 75 LEU A CA 1
ATOM 567 C C . LEU A 1 75 ? 8.026 -4.456 1.769 1.00 95.12 75 LEU A C 1
ATOM 569 O O . LEU A 1 75 ? 9.240 -4.600 1.626 1.00 95.12 75 LEU A O 1
ATOM 573 N N . ASP A 1 76 ? 7.174 -5.477 1.768 1.00 94.75 76 ASP A N 1
ATOM 574 C CA . ASP A 1 76 ? 7.595 -6.830 1.423 1.00 94.75 76 ASP A CA 1
ATOM 575 C C . ASP A 1 76 ? 7.863 -6.939 -0.085 1.00 94.75 76 ASP A C 1
ATOM 577 O O . ASP A 1 76 ? 6.983 -6.682 -0.908 1.00 94.75 76 ASP A O 1
ATOM 581 N N . ALA A 1 77 ? 9.091 -7.306 -0.449 1.00 92.56 77 ALA A N 1
ATOM 582 C CA . ALA A 1 77 ? 9.523 -7.370 -1.842 1.00 92.56 77 ALA A CA 1
ATOM 583 C C . ALA A 1 77 ? 8.844 -8.507 -2.619 1.00 92.56 77 ALA A C 1
ATOM 585 O O . ALA A 1 77 ? 8.680 -8.387 -3.833 1.00 92.56 77 ALA A O 1
ATOM 586 N N . ASP A 1 78 ? 8.439 -9.580 -1.935 1.00 93.19 78 ASP A N 1
ATOM 587 C CA . ASP A 1 78 ? 7.778 -10.730 -2.562 1.00 93.19 78 ASP A CA 1
ATOM 588 C C . ASP A 1 78 ? 6.321 -10.421 -2.939 1.00 93.19 78 ASP A C 1
ATOM 590 O O . ASP A 1 78 ? 5.769 -11.025 -3.857 1.00 93.19 78 ASP A O 1
ATOM 594 N N . SER A 1 79 ? 5.721 -9.435 -2.270 1.00 93.06 79 SER A N 1
ATOM 595 C CA . SER A 1 79 ? 4.357 -8.964 -2.518 1.00 93.06 79 SER A CA 1
ATOM 596 C C . SER A 1 79 ? 4.288 -7.806 -3.528 1.00 93.06 79 SER A C 1
ATOM 598 O O . SER A 1 79 ? 3.201 -7.332 -3.851 1.00 93.06 79 SER A O 1
ATOM 600 N N . LEU A 1 80 ? 5.431 -7.309 -4.011 1.00 94.25 80 LEU A N 1
ATOM 601 C CA . LEU A 1 80 ? 5.508 -6.140 -4.886 1.00 94.25 80 LEU A CA 1
ATOM 602 C C . LEU A 1 80 ? 5.570 -6.565 -6.359 1.00 94.25 80 LEU A C 1
ATOM 604 O O . LEU A 1 80 ? 6.545 -7.175 -6.804 1.00 94.25 80 LEU A O 1
ATOM 608 N N . ASP A 1 81 ? 4.543 -6.195 -7.122 1.00 94.62 81 ASP A N 1
ATOM 609 C CA . ASP A 1 81 ? 4.457 -6.461 -8.557 1.00 94.62 81 ASP A CA 1
ATOM 610 C C . ASP A 1 81 ? 4.857 -5.219 -9.365 1.00 94.62 81 ASP A C 1
ATOM 612 O O . ASP A 1 81 ? 4.463 -4.093 -9.047 1.00 94.62 81 ASP A O 1
ATOM 616 N N . VAL A 1 82 ? 5.683 -5.417 -10.392 1.00 95.25 82 VAL A N 1
ATOM 617 C CA . VAL A 1 82 ? 6.224 -4.345 -11.237 1.00 95.25 82 VAL A CA 1
ATOM 618 C C . VAL A 1 82 ? 5.955 -4.708 -12.680 1.00 95.25 82 VAL A C 1
ATOM 620 O O . VAL A 1 82 ? 6.476 -5.701 -13.167 1.00 95.25 82 VAL A O 1
ATOM 623 N N . LEU A 1 83 ? 5.194 -3.869 -13.369 1.00 94.56 83 LEU A N 1
ATOM 624 C CA . LEU A 1 83 ? 4.827 -4.063 -14.762 1.00 94.56 83 LEU A CA 1
ATOM 625 C C . LEU A 1 83 ? 5.340 -2.891 -15.600 1.00 94.56 83 LEU A C 1
ATOM 627 O O . LEU A 1 83 ? 5.165 -1.725 -15.239 1.00 94.56 83 LEU A O 1
ATOM 631 N N . LEU A 1 84 ? 6.009 -3.213 -16.708 1.00 93.88 84 LEU A N 1
ATOM 632 C CA . LEU A 1 84 ? 6.556 -2.245 -17.652 1.00 93.88 84 LEU A CA 1
ATOM 633 C C . LEU A 1 84 ? 5.865 -2.397 -19.004 1.00 93.88 84 LEU A C 1
ATOM 635 O O . LEU A 1 84 ? 5.864 -3.479 -19.585 1.00 93.88 84 LEU A O 1
ATOM 639 N N . GLU A 1 85 ? 5.326 -1.296 -19.521 1.00 93.19 85 GLU A N 1
ATOM 640 C CA . GLU A 1 85 ? 4.679 -1.259 -20.833 1.00 93.19 85 GLU A CA 1
ATOM 641 C C . GLU A 1 85 ? 5.284 -0.156 -21.710 1.00 93.19 85 GLU A C 1
ATOM 643 O O . GLU A 1 85 ? 5.250 1.015 -21.313 1.00 93.19 85 GLU A O 1
ATOM 648 N N . PRO A 1 86 ? 5.790 -0.476 -22.917 1.00 91.00 86 PRO A N 1
ATOM 649 C CA . PRO A 1 86 ? 5.931 -1.819 -23.504 1.00 91.00 86 PRO A CA 1
ATOM 650 C C . PRO A 1 86 ? 7.045 -2.658 -22.840 1.00 91.00 86 PRO A C 1
ATOM 652 O O . PRO A 1 86 ? 7.991 -2.096 -22.300 1.00 91.00 86 PRO A O 1
ATOM 655 N N . GLU A 1 87 ? 6.980 -3.996 -22.941 1.00 82.38 87 GLU A N 1
ATOM 656 C CA . GLU A 1 87 ? 8.008 -4.912 -22.386 1.00 82.38 87 GLU A CA 1
ATOM 657 C C . GLU A 1 87 ? 9.413 -4.677 -22.971 1.00 82.38 87 GLU A C 1
ATOM 659 O O . GLU A 1 87 ? 10.424 -4.964 -22.333 1.00 82.38 87 GLU A O 1
ATOM 664 N N . SER A 1 88 ? 9.481 -4.142 -24.193 1.00 85.06 88 SER A N 1
ATOM 665 C CA . SER A 1 88 ? 10.721 -3.754 -24.860 1.00 85.06 88 SER A CA 1
ATOM 666 C C . SER A 1 88 ? 10.697 -2.263 -25.153 1.00 85.06 88 SER A C 1
ATOM 668 O O . SER A 1 88 ? 9.835 -1.787 -25.892 1.00 85.06 88 SER A O 1
ATOM 670 N N . TYR A 1 89 ? 11.690 -1.547 -24.639 1.00 90.31 89 TYR A N 1
ATOM 671 C CA . TYR A 1 89 ? 11.852 -0.106 -24.800 1.00 90.31 89 TYR A CA 1
ATOM 672 C C . TYR A 1 89 ? 13.328 0.248 -24.997 1.00 90.31 89 TYR A C 1
ATOM 674 O O . TYR A 1 89 ? 14.233 -0.446 -24.529 1.00 90.31 89 TYR A O 1
ATOM 682 N N . GLY A 1 90 ? 13.574 1.336 -25.717 1.00 87.44 90 GLY A N 1
ATOM 683 C CA . GLY A 1 90 ? 14.875 1.959 -25.875 1.00 87.44 90 GLY A CA 1
ATOM 684 C C . GLY A 1 90 ? 15.031 3.207 -25.010 1.00 87.44 90 GLY A C 1
ATOM 685 O O . GLY A 1 90 ? 14.099 3.725 -24.393 1.00 87.44 90 GLY A O 1
ATOM 686 N N . ARG A 1 91 ? 16.255 3.733 -24.982 1.00 89.50 91 ARG A N 1
ATOM 687 C CA . ARG A 1 91 ? 16.547 4.999 -24.309 1.00 89.50 91 ARG A CA 1
ATOM 688 C C . ARG A 1 91 ? 15.758 6.141 -24.954 1.00 89.50 91 ARG A C 1
ATOM 690 O O . ARG A 1 91 ? 15.929 6.414 -26.138 1.00 89.50 91 ARG A O 1
ATOM 697 N N . GLY A 1 92 ? 15.002 6.871 -24.137 1.00 87.38 92 GLY A N 1
ATOM 698 C CA . GLY A 1 92 ? 14.172 7.993 -24.577 1.00 87.38 92 GLY A CA 1
ATOM 699 C C . GLY A 1 92 ? 12.789 7.600 -25.097 1.00 87.38 92 GLY A C 1
ATOM 700 O O . GLY A 1 92 ? 12.013 8.501 -25.418 1.00 87.38 92 GLY A O 1
ATOM 701 N N . ASP A 1 93 ? 12.464 6.305 -25.140 1.00 90.00 93 ASP A N 1
ATOM 702 C CA . ASP A 1 93 ? 11.124 5.854 -25.501 1.00 90.00 93 ASP A CA 1
ATOM 703 C C . ASP A 1 93 ? 10.125 6.153 -24.380 1.00 90.00 93 ASP A C 1
ATOM 705 O O . ASP A 1 93 ? 10.459 6.204 -23.192 1.00 90.00 93 ASP A O 1
ATOM 709 N N . MET A 1 94 ? 8.868 6.355 -24.773 1.00 90.88 94 MET A N 1
ATOM 710 C CA . MET A 1 94 ? 7.774 6.472 -23.822 1.00 90.88 94 MET A CA 1
ATOM 711 C C . MET A 1 94 ? 7.436 5.085 -23.277 1.00 90.88 94 MET A C 1
ATOM 713 O O . MET A 1 94 ? 7.172 4.159 -24.040 1.00 90.88 94 MET A O 1
ATOM 717 N N . LEU A 1 95 ? 7.415 4.973 -21.955 1.00 93.75 95 LEU A N 1
ATOM 718 C CA . LEU A 1 95 ? 7.083 3.753 -21.233 1.00 93.75 95 LEU A CA 1
ATOM 719 C C . LEU A 1 95 ? 6.288 4.091 -19.973 1.00 93.75 95 LEU A C 1
ATOM 721 O O . LEU A 1 95 ? 6.385 5.200 -19.438 1.00 93.75 95 LEU A O 1
ATOM 725 N N . THR A 1 96 ? 5.536 3.113 -19.489 1.00 95.50 96 THR A N 1
ATOM 726 C CA . THR A 1 96 ? 4.782 3.174 -18.238 1.00 95.50 96 THR A CA 1
ATOM 727 C C . THR A 1 96 ? 5.357 2.156 -17.267 1.00 95.50 96 THR A C 1
ATO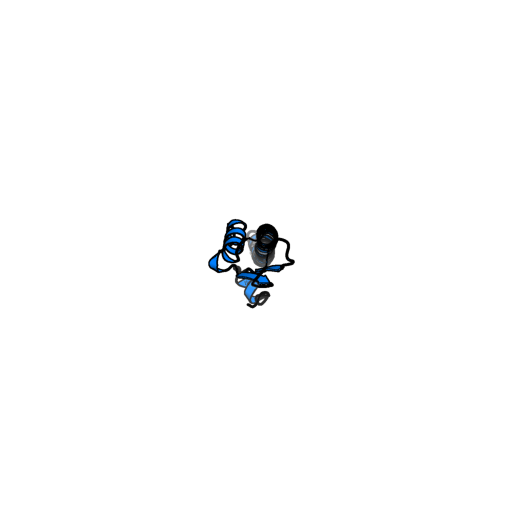M 729 O O . THR A 1 96 ? 5.531 0.996 -17.626 1.00 95.50 96 THR A O 1
ATOM 732 N N . VAL A 1 97 ? 5.652 2.598 -16.043 1.00 96.25 97 VAL A N 1
ATOM 733 C CA . VAL A 1 97 ? 6.027 1.719 -14.930 1.00 96.25 97 VAL A CA 1
ATOM 734 C C . VAL A 1 97 ? 4.871 1.704 -13.943 1.00 96.25 97 VAL A C 1
ATOM 736 O O . VAL A 1 97 ? 4.566 2.732 -13.333 1.00 96.25 97 VAL A O 1
ATOM 739 N N . THR A 1 98 ? 4.250 0.543 -13.789 1.00 96.62 98 THR A N 1
ATOM 740 C CA . THR A 1 98 ? 3.177 0.295 -12.829 1.00 96.62 98 THR A CA 1
ATOM 741 C C . THR A 1 98 ? 3.745 -0.515 -11.676 1.00 96.62 98 THR A C 1
ATOM 743 O O . THR A 1 98 ? 4.342 -1.565 -11.896 1.00 96.62 98 THR A O 1
ATOM 746 N N . VAL A 1 99 ? 3.575 -0.024 -10.449 1.00 96.88 99 VAL A N 1
ATOM 747 C CA . VAL A 1 99 ? 3.964 -0.742 -9.230 1.00 96.88 99 VAL A CA 1
ATOM 748 C C . VAL A 1 99 ? 2.718 -1.002 -8.401 1.00 96.88 99 VAL A C 1
ATOM 750 O O . VAL A 1 99 ? 2.035 -0.058 -7.996 1.00 96.88 99 VAL A O 1
ATOM 753 N N . THR A 1 100 ? 2.452 -2.273 -8.129 1.00 96.00 100 THR A N 1
ATOM 754 C CA . THR A 1 100 ? 1.293 -2.738 -7.368 1.00 96.00 100 THR A CA 1
ATOM 755 C C . THR A 1 100 ? 1.766 -3.400 -6.082 1.00 96.00 100 THR A C 1
ATOM 757 O O . THR A 1 100 ? 2.757 -4.127 -6.067 1.00 96.00 100 THR A O 1
ATOM 760 N N . TYR A 1 101 ? 1.064 -3.130 -4.984 1.00 95.25 101 TYR A N 1
ATOM 761 C CA . TYR A 1 101 ? 1.362 -3.723 -3.686 1.00 95.25 101 TYR A CA 1
ATOM 762 C C . TYR A 1 101 ? 0.064 -3.957 -2.898 1.00 95.25 101 TYR A C 1
ATOM 764 O O . TYR A 1 101 ? -0.664 -2.985 -2.659 1.00 95.25 101 TYR A O 1
ATOM 77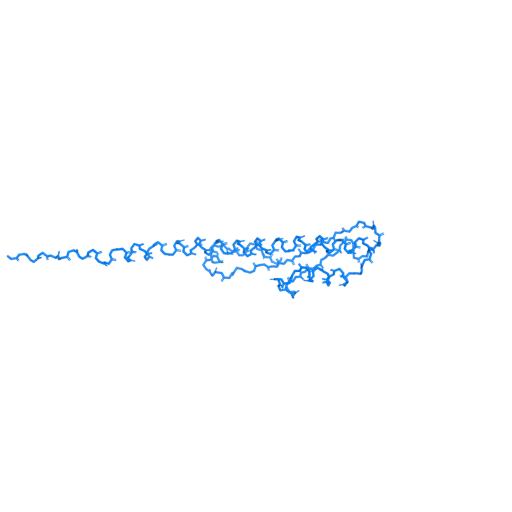2 N N . PRO A 1 102 ? -0.238 -5.201 -2.486 1.00 92.31 102 PRO A N 1
ATOM 773 C CA . PRO A 1 102 ? -1.402 -5.506 -1.668 1.00 92.31 102 PRO A CA 1
ATOM 774 C C . PRO A 1 102 ? -1.171 -5.077 -0.214 1.00 92.31 102 PRO A C 1
ATOM 776 O O . PRO A 1 102 ? -0.080 -5.228 0.337 1.00 92.31 102 PRO A O 1
ATOM 779 N N . VAL A 1 103 ? -2.206 -4.537 0.432 1.00 90.00 103 VAL A N 1
ATOM 780 C CA . VAL A 1 103 ? -2.158 -4.158 1.851 1.00 90.00 103 VAL A CA 1
ATOM 781 C C . VAL A 1 103 ? -3.224 -4.931 2.611 1.00 90.00 103 VA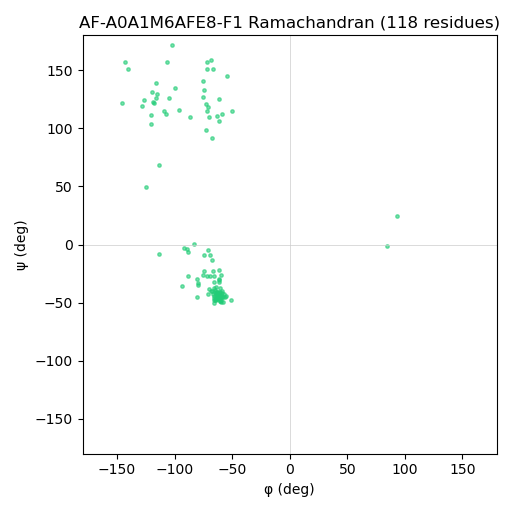L A C 1
ATOM 783 O O . VAL A 1 103 ? -4.392 -4.561 2.573 1.00 90.00 103 VAL A O 1
ATOM 786 N N . ASP A 1 104 ? -2.802 -5.956 3.350 1.00 85.81 104 ASP A N 1
ATOM 787 C CA . ASP A 1 104 ? -3.718 -6.761 4.158 1.00 85.81 104 ASP A CA 1
ATOM 788 C C . ASP A 1 104 ? -4.175 -6.012 5.413 1.00 85.81 104 ASP A C 1
ATOM 790 O O . ASP A 1 104 ? -3.355 -5.487 6.189 1.00 85.81 104 ASP A O 1
ATOM 794 N N . LEU A 1 105 ? -5.485 -6.043 5.667 1.00 83.44 105 LEU A N 1
ATOM 795 C CA . LEU A 1 105 ? -6.077 -5.524 6.898 1.00 83.44 105 LEU A CA 1
ATOM 796 C C . LEU A 1 105 ? -5.725 -6.436 8.080 1.00 83.44 105 LEU A C 1
ATOM 798 O O . LEU A 1 105 ? -6.124 -7.599 8.135 1.00 83.44 105 LEU A O 1
ATOM 802 N N . VAL A 1 106 ? -5.012 -5.901 9.074 1.00 84.06 106 VAL A N 1
ATOM 803 C CA . VAL A 1 106 ? -4.537 -6.709 10.215 1.00 84.06 106 VAL A CA 1
ATOM 804 C C . VAL A 1 106 ? -5.570 -6.762 11.339 1.00 84.06 106 VAL A C 1
ATOM 806 O O . VAL A 1 106 ? -5.608 -7.722 12.107 1.00 8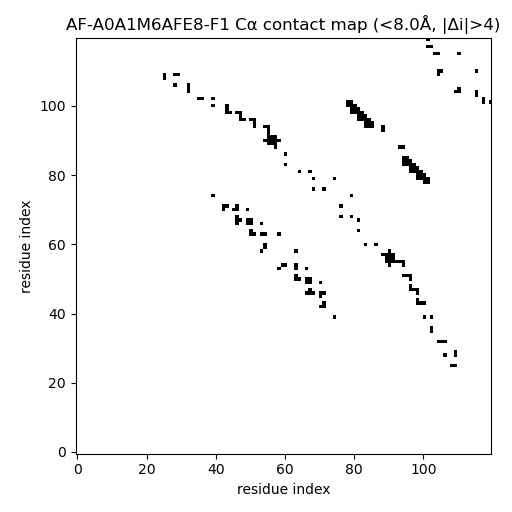4.06 106 VAL A O 1
ATOM 809 N N . ILE A 1 107 ? -6.421 -5.741 11.460 1.00 85.00 107 ILE A N 1
ATOM 810 C CA . ILE A 1 107 ? -7.374 -5.616 12.567 1.00 85.00 107 ILE A CA 1
ATOM 811 C C . ILE A 1 107 ? -8.674 -6.375 12.230 1.00 85.00 107 ILE A C 1
ATOM 813 O O . ILE A 1 107 ? -9.460 -5.885 11.414 1.00 85.00 107 ILE A O 1
ATOM 817 N N . PRO A 1 108 ? -8.983 -7.512 12.899 1.00 71.75 108 PRO A N 1
ATOM 818 C CA . PRO A 1 108 ? -10.080 -8.407 12.497 1.00 71.75 108 PRO A CA 1
ATOM 819 C C . PRO A 1 108 ? -11.467 -7.758 12.532 1.00 71.75 108 PRO A C 1
ATOM 821 O O . PRO A 1 108 ? -12.361 -8.113 11.774 1.00 71.75 108 PRO A O 1
ATOM 824 N N . LEU A 1 109 ? -11.665 -6.797 13.437 1.00 72.00 109 LEU A N 1
ATOM 825 C CA . LEU A 1 109 ? -12.945 -6.107 13.579 1.00 72.00 109 L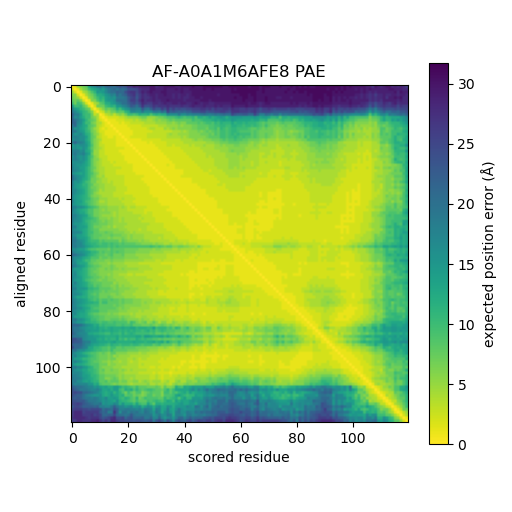EU A CA 1
ATOM 826 C C . LEU A 1 109 ? -13.223 -5.155 12.403 1.00 72.00 109 LEU A C 1
ATOM 828 O O . LEU A 1 109 ? -14.382 -4.910 12.083 1.00 72.00 109 LEU A O 1
ATOM 832 N N . ILE A 1 110 ? -12.171 -4.646 11.753 1.00 68.50 110 ILE A N 1
ATOM 833 C CA . ILE A 1 110 ? -12.285 -3.792 10.566 1.00 68.50 110 ILE A CA 1
ATOM 834 C C . ILE A 1 110 ? -12.512 -4.658 9.331 1.00 68.50 110 ILE A C 1
ATOM 836 O O . ILE A 1 110 ? -13.437 -4.367 8.582 1.00 68.50 110 ILE A O 1
ATOM 840 N N . SER A 1 111 ? -11.766 -5.756 9.171 1.00 62.22 111 SER A N 1
ATOM 841 C CA . SER A 1 111 ? -11.959 -6.689 8.050 1.00 62.22 111 SER A CA 1
ATOM 842 C C . SER A 1 111 ? -13.307 -7.424 8.088 1.00 62.22 111 SER A C 1
ATOM 844 O O . SER A 1 111 ? -13.849 -7.788 7.048 1.00 62.22 111 SER A O 1
ATOM 846 N N . ALA A 1 112 ? -13.898 -7.610 9.274 1.00 68.38 112 ALA A N 1
ATOM 847 C CA . ALA A 1 112 ? -15.251 -8.151 9.416 1.00 68.38 112 ALA A CA 1
ATOM 848 C C . ALA A 1 112 ? -16.362 -7.141 9.064 1.00 68.38 112 ALA A C 1
ATOM 850 O O . ALA A 1 112 ? -17.468 -7.550 8.711 1.00 68.38 112 ALA A O 1
ATOM 851 N N . LEU A 1 113 ? -16.100 -5.835 9.199 1.00 67.50 113 LEU A N 1
ATOM 852 C CA . LEU A 1 113 ? -17.077 -4.769 8.941 1.00 67.50 113 LEU A CA 1
ATOM 853 C C . LEU A 1 113 ? -16.980 -4.232 7.505 1.00 67.50 113 LEU A C 1
ATOM 855 O O . LEU A 1 113 ? -17.993 -3.881 6.901 1.00 67.50 113 LEU A O 1
ATOM 859 N N . LEU A 1 114 ? -15.762 -4.166 6.973 1.00 65.00 114 LEU A N 1
ATOM 860 C CA . LEU A 1 114 ? -15.437 -3.772 5.612 1.00 65.00 114 LEU A CA 1
ATOM 861 C C . LEU A 1 114 ? -14.700 -4.955 4.968 1.00 65.00 114 LEU A C 1
ATOM 863 O O . LEU A 1 114 ? -13.579 -5.244 5.389 1.00 65.00 114 LEU A O 1
ATOM 867 N N . PRO A 1 115 ? -15.304 -5.650 3.984 1.00 63.69 115 PRO A N 1
ATOM 868 C CA . PRO A 1 115 ? -14.572 -6.623 3.181 1.00 63.69 115 PRO A CA 1
ATOM 869 C C . PRO A 1 115 ? -13.343 -5.942 2.580 1.00 63.69 115 PRO A C 1
ATOM 871 O O . PRO A 1 115 ? -13.417 -4.756 2.250 1.00 63.69 115 PRO A O 1
ATOM 874 N N . ASP A 1 116 ? -12.240 -6.680 2.455 1.00 61.62 116 ASP A N 1
ATOM 875 C CA . ASP A 1 116 ? -10.980 -6.142 1.945 1.00 61.62 116 ASP A CA 1
ATOM 876 C C . ASP A 1 116 ? -11.215 -5.398 0.613 1.00 61.62 116 ASP A C 1
ATOM 878 O O . ASP A 1 116 ? -11.681 -6.015 -0.351 1.00 61.62 116 ASP A O 1
ATOM 882 N N . PRO A 1 117 ? -11.005 -4.067 0.551 1.00 59.12 117 PRO A N 1
ATOM 883 C CA . PRO A 1 117 ? -11.342 -3.295 -0.639 1.00 59.12 117 PRO A CA 1
ATOM 884 C C . PRO A 1 117 ? -10.353 -3.526 -1.790 1.00 59.12 117 PRO A C 1
ATOM 886 O O . PRO A 1 117 ? -10.619 -3.073 -2.903 1.00 59.12 117 PRO A O 1
ATOM 889 N N . PHE A 1 118 ? -9.235 -4.216 -1.542 1.00 53.81 118 PHE A N 1
ATOM 890 C CA . PHE A 1 118 ? -8.198 -4.502 -2.529 1.00 53.81 118 PHE A CA 1
ATOM 891 C C . PHE A 1 118 ? -8.138 -6.008 -2.817 1.00 53.81 118 PHE A C 1
ATOM 893 O O . PHE A 1 118 ? -7.193 -6.702 -2.456 1.00 53.81 118 PHE A O 1
ATOM 900 N N . THR A 1 119 ? -9.179 -6.536 -3.465 1.00 45.59 119 THR A N 1
ATOM 901 C CA . THR A 1 119 ? -9.153 -7.896 -4.018 1.00 45.59 119 THR A CA 1
ATOM 902 C C . THR A 1 119 ? -8.237 -7.937 -5.242 1.00 45.59 119 THR A C 1
ATOM 904 O O . THR A 1 119 ? -8.581 -7.287 -6.226 1.00 45.59 119 THR A O 1
ATOM 907 N N . THR A 1 120 ? -7.127 -8.687 -5.126 1.00 46.06 120 THR A N 1
ATOM 908 C CA . THR A 1 120 ? -6.232 -9.250 -6.177 1.00 46.06 120 THR A CA 1
ATOM 909 C C . THR A 1 120 ? -6.163 -8.535 -7.518 1.00 46.06 120 THR A C 1
ATOM 911 O O . THR A 1 120 ? -7.167 -8.595 -8.263 1.00 46.06 120 THR A O 1
#

Secondary structure (DSSP, 8-state):
--------GGGHHHHHHHHHHHHHHHHHHHHHHHHHHHHHHHHHHHHHHHHHHHHHTT--HHHHHHHHHHT-TTS-GGG-EEEEESSS--TT---EEEEE-------HHHHHHS--S---

Sequence (120 aa):
MWKKIIRSQKGQAMVELALLLPVLLLILGGIIEFGRIFHAYLVITGASREGARVAVVGETYDGVREKVIASAPSLDADSLDVLLEPESYGRGDMLTVTVTYPVDLVIPLISALLPDPFTT

Solvent-accessible surface area (backbone atoms only — not comparable to full-atom values): 7146 Å² total; per-residue (Å²): 138,81,83,79,77,78,82,73,66,88,53,51,68,60,52,55,46,63,67,46,44,61,58,52,51,49,52,52,47,51,53,53,53,51,49,52,51,52,50,51,51,55,35,41,55,52,13,25,54,53,20,40,59,43,35,36,72,42,48,52,72,67,57,25,49,53,49,24,48,72,52,31,79,93,52,66,67,90,59,49,47,77,48,57,45,60,87,74,75,51,63,73,46,88,68,45,53,47,55,48,71,82,77,82,76,82,53,66,75,53,45,73,74,43,69,76,87,76,73,128

Foldseek 3Di:
DDDPDPPPPVCVVVVVCVVCVVVVVVVVLVVVLVVQVVVVVVQQVQLQVQLVVCVLQPDAPVRSLVSSCVSRVVADSVQKDWDKPPNDDGRRDDIGIDIDGDRDRPDVVVCVVDPRPDDD

pLDDT: mean 87.21, std 13.57, range [42.59, 98.0]

Radius of gyration: 25.19 Å; Cα contacts (8 Å, |Δi|>4): 111; chains: 1; bounding box: 54×19×86 Å

Nearest PDB structures (foldseek):
  5suy-assembly1_A  TM=3.069E-01  e=6.668E+00  Homo sapiens

InterPro domains:
  IPR012495 TadE-like domain [PF07811] (11-53)

Organism: NCBI:txid1121432